Protein AF-A0AAW5ZJ30-F1 (afdb_monomer_lite)

Foldseek 3Di:
DDDDDQKDKDKFWDDPDQQWIKMWIWIAGNVVRHTLDPTDIFADPVRTGRDSVVNRVRNVVVVVVCVVVCVSDDPPDDD

Secondary structure (DSSP, 8-state):
-EEETTEEEEEEEEEEETTEEEEEEEEEETTT--EEEEEEEE--TTSSBSSHHHHHHHHHHHHHHHHHTTTTT------

Structure (mmCIF, N/CA/C/O backbone):
data_AF-A0AAW5ZJ30-F1
#
_entry.id   AF-A0AAW5ZJ30-F1
#
loop_
_atom_site.group_PDB
_atom_site.id
_atom_site.type_symbol
_atom_site.label_atom_id
_atom_site.label_alt_id
_atom_site.label_comp_id
_atom_site.label_asym_id
_atom_site.label_entity_id
_atom_site.label_seq_id
_atom_site.pdbx_PDB_ins_code
_atom_site.Cartn_x
_atom_site.Cartn_y
_atom_site.Cartn_z
_atom_site.occupancy
_atom_site.B_iso_or_equiv
_atom_site.auth_seq_id
_atom_site.auth_comp_id
_atom_site.auth_asym_id
_atom_site.auth_atom_id
_atom_site.pdbx_PDB_model_num
ATOM 1 N N . MET A 1 1 ? -5.450 9.843 -1.399 1.00 67.50 1 MET A N 1
ATOM 2 C CA . MET A 1 1 ? -6.050 9.736 -0.055 1.00 67.50 1 MET A CA 1
ATOM 3 C C . MET A 1 1 ? -7.436 9.161 -0.219 1.00 67.50 1 MET A C 1
ATOM 5 O O . MET A 1 1 ? -8.229 9.724 -0.966 1.00 67.50 1 MET A O 1
ATOM 9 N N . THR A 1 2 ? -7.678 8.020 0.409 1.00 77.50 2 THR A N 1
ATOM 10 C CA . THR A 1 2 ? -8.953 7.295 0.383 1.00 77.50 2 THR A CA 1
ATOM 11 C C . THR A 1 2 ? -9.392 7.024 1.819 1.00 77.50 2 THR A C 1
ATOM 13 O O . THR A 1 2 ? -8.560 6.952 2.724 1.00 77.50 2 THR A O 1
ATOM 16 N N . PHE A 1 3 ? -10.701 6.922 2.033 1.00 75.25 3 PHE A N 1
ATOM 17 C CA . PHE A 1 3 ? -11.294 6.654 3.341 1.00 75.25 3 PHE A CA 1
ATOM 18 C C . PHE A 1 3 ? -12.089 5.356 3.259 1.00 75.25 3 PHE A C 1
ATOM 20 O O . PHE A 1 3 ? -12.781 5.130 2.265 1.00 75.25 3 PHE A O 1
ATOM 27 N N . HIS A 1 4 ? -11.973 4.518 4.281 1.00 72.62 4 HIS A N 1
ATOM 28 C CA . HIS A 1 4 ? -12.720 3.274 4.409 1.00 72.62 4 HIS A CA 1
ATOM 29 C C . HIS A 1 4 ? -13.156 3.137 5.865 1.00 72.62 4 HIS A C 1
ATOM 31 O O . HIS A 1 4 ? -12.298 3.056 6.740 1.00 72.62 4 HIS A O 1
ATOM 37 N N . ASP A 1 5 ? -14.461 3.186 6.127 1.00 81.19 5 ASP A N 1
ATOM 38 C CA . ASP A 1 5 ? -15.011 3.285 7.485 1.00 81.19 5 ASP A CA 1
ATOM 39 C C . ASP A 1 5 ? -14.322 4.399 8.304 1.00 81.19 5 ASP A C 1
ATOM 41 O O . ASP A 1 5 ? -14.237 5.545 7.859 1.00 81.19 5 ASP A O 1
ATOM 45 N N . ASP A 1 6 ? -13.796 4.064 9.484 1.00 84.06 6 ASP A N 1
ATOM 46 C CA . ASP A 1 6 ? -13.016 4.954 10.350 1.00 84.06 6 ASP A CA 1
ATOM 47 C C . ASP A 1 6 ? -11.506 4.944 10.021 1.00 84.06 6 ASP A C 1
ATOM 49 O O . ASP A 1 6 ? -10.682 5.413 10.804 1.00 84.06 6 ASP A O 1
ATOM 53 N N . CYS A 1 7 ? -11.101 4.406 8.869 1.00 86.19 7 CYS A N 1
ATOM 54 C CA . CYS A 1 7 ? -9.709 4.348 8.429 1.00 86.19 7 CYS A CA 1
ATOM 55 C C . CYS A 1 7 ? -9.426 5.358 7.310 1.00 86.19 7 CYS A C 1
ATOM 57 O O . CYS A 1 7 ? -10.136 5.464 6.309 1.00 86.19 7 CYS A O 1
ATOM 59 N N . LYS A 1 8 ? -8.315 6.076 7.454 1.00 89.44 8 LYS A N 1
ATOM 60 C CA . LYS A 1 8 ? -7.701 6.925 6.438 1.00 89.44 8 LYS A CA 1
ATOM 61 C C . LYS A 1 8 ? -6.510 6.183 5.843 1.00 89.44 8 LYS A C 1
ATOM 63 O O . LYS A 1 8 ? -5.608 5.770 6.570 1.00 89.44 8 LYS A O 1
ATOM 68 N N . ILE A 1 9 ? -6.497 6.077 4.519 1.00 91.12 9 ILE A N 1
ATOM 69 C CA . ILE A 1 9 ? -5.426 5.451 3.748 1.00 91.12 9 ILE A CA 1
ATOM 70 C C . ILE A 1 9 ? -4.682 6.538 2.977 1.00 91.12 9 ILE A C 1
ATOM 72 O O . ILE A 1 9 ? -5.247 7.279 2.156 1.00 91.12 9 ILE A O 1
ATOM 76 N N . GLU A 1 10 ? -3.384 6.615 3.229 1.00 92.19 10 GLU A N 1
ATOM 77 C CA . GLU A 1 10 ? -2.458 7.474 2.507 1.00 92.19 10 GLU A CA 1
ATOM 78 C C . GLU A 1 10 ? -1.527 6.596 1.692 1.00 92.19 10 GLU A C 1
ATOM 80 O O . GLU A 1 10 ? -0.861 5.718 2.229 1.00 92.19 10 GLU A O 1
ATOM 85 N N . VAL A 1 11 ? -1.509 6.834 0.383 1.00 93.44 11 VAL A N 1
ATOM 86 C CA . VAL A 1 11 ? -0.581 6.190 -0.540 1.00 93.44 11 VAL A CA 1
ATOM 87 C C . VAL A 1 11 ? 0.298 7.258 -1.158 1.00 93.44 11 VAL A C 1
ATOM 89 O O . VAL A 1 11 ? -0.187 8.324 -1.551 1.00 93.44 11 VAL A O 1
ATOM 92 N N . ALA A 1 12 ? 1.584 6.965 -1.240 1.00 93.69 12 ALA A N 1
ATOM 93 C CA . ALA A 1 12 ? 2.567 7.805 -1.892 1.00 93.69 12 ALA A CA 1
ATOM 94 C C . ALA A 1 12 ? 3.405 6.940 -2.822 1.00 93.69 12 ALA A C 1
ATOM 96 O O . ALA A 1 12 ? 3.746 5.814 -2.477 1.00 93.69 12 ALA A O 1
ATOM 97 N N . ALA A 1 13 ? 3.753 7.473 -3.988 1.00 93.88 13 ALA A N 1
ATOM 98 C CA . ALA A 1 13 ? 4.764 6.886 -4.848 1.00 93.88 13 ALA A CA 1
ATOM 99 C C . ALA A 1 13 ? 5.940 7.847 -4.956 1.00 93.88 13 ALA A C 1
ATOM 101 O O . ALA A 1 13 ? 5.751 9.062 -5.033 1.00 93.88 13 ALA A O 1
ATOM 102 N N . TYR A 1 14 ? 7.145 7.295 -4.962 1.00 93.25 14 TYR A N 1
ATOM 103 C CA . TYR A 1 14 ? 8.376 8.057 -5.082 1.00 93.25 14 TYR A CA 1
ATOM 104 C C . TYR A 1 14 ? 9.312 7.399 -6.092 1.00 93.25 14 TYR A C 1
ATOM 106 O O . TYR A 1 14 ? 9.425 6.172 -6.170 1.00 93.25 14 TYR A O 1
ATOM 114 N N . GLU A 1 15 ? 9.948 8.246 -6.896 1.00 94.69 15 GLU A N 1
ATOM 115 C CA . GLU A 1 15 ? 10.885 7.837 -7.934 1.00 94.69 15 GLU A CA 1
ATOM 116 C C . GLU A 1 15 ? 12.229 7.468 -7.295 1.00 94.69 15 GLU A C 1
ATOM 118 O O . GLU A 1 15 ? 12.796 8.237 -6.519 1.00 94.69 15 GLU A O 1
ATOM 123 N N . ILE A 1 16 ? 12.738 6.280 -7.617 1.00 92.31 16 ILE A N 1
ATOM 124 C CA . ILE A 1 16 ? 14.105 5.845 -7.291 1.00 92.31 16 ILE A CA 1
ATOM 125 C C . ILE A 1 16 ? 15.022 6.092 -8.490 1.00 92.31 16 ILE A C 1
ATOM 127 O O . ILE A 1 16 ? 16.175 6.488 -8.335 1.00 92.31 16 ILE A O 1
ATOM 131 N N . SER A 1 17 ? 14.502 5.824 -9.688 1.00 92.62 17 SER A N 1
ATOM 132 C CA . SER A 1 17 ? 15.138 6.070 -10.980 1.00 92.62 17 SER A CA 1
ATOM 133 C C . SER A 1 17 ? 14.049 6.189 -12.061 1.00 92.62 17 SER A C 1
ATOM 135 O O . SER A 1 17 ? 12.908 5.825 -11.770 1.00 92.62 17 SER A O 1
ATOM 137 N N . PRO A 1 18 ? 14.363 6.632 -13.294 1.00 88.94 18 PRO A N 1
ATOM 138 C CA . PRO A 1 18 ? 13.360 6.933 -14.327 1.00 88.94 18 PRO A CA 1
ATOM 139 C C . PRO A 1 18 ? 12.332 5.816 -14.578 1.00 88.94 18 PRO A C 1
ATOM 141 O O . PRO A 1 18 ? 11.158 6.090 -14.816 1.00 88.94 18 PRO A O 1
ATOM 144 N N . ASP A 1 19 ? 12.761 4.559 -14.445 1.00 90.00 19 ASP A N 1
ATOM 145 C CA . ASP A 1 19 ? 11.942 3.363 -14.668 1.00 90.00 19 ASP A CA 1
ATOM 146 C C . ASP A 1 19 ? 11.739 2.540 -13.384 1.00 90.00 19 ASP A C 1
ATOM 148 O O . ASP A 1 19 ? 11.400 1.359 -13.441 1.00 90.00 19 ASP A O 1
ATOM 152 N N . ALA A 1 20 ? 11.994 3.127 -12.210 1.00 92.94 20 ALA A N 1
ATOM 153 C CA . ALA A 1 20 ? 11.878 2.430 -10.935 1.00 92.94 20 ALA A CA 1
ATOM 154 C C . ALA A 1 20 ? 11.244 3.320 -9.868 1.00 92.94 20 ALA A C 1
ATOM 156 O O . ALA A 1 20 ? 11.839 4.279 -9.376 1.00 92.94 20 ALA A O 1
ATOM 157 N N . TRP A 1 21 ? 10.044 2.936 -9.468 1.00 95.06 21 TRP A N 1
ATOM 158 C CA . TRP A 1 21 ? 9.213 3.605 -8.486 1.00 95.06 21 TRP A CA 1
ATOM 159 C C . TRP A 1 21 ? 8.992 2.691 -7.294 1.00 95.06 21 TRP A C 1
ATOM 161 O O . TRP A 1 21 ? 8.926 1.467 -7.419 1.00 95.06 21 TRP A O 1
ATOM 171 N N . ARG A 1 22 ? 8.841 3.285 -6.120 1.00 94.00 22 ARG A N 1
ATOM 172 C CA . ARG A 1 22 ? 8.336 2.593 -4.937 1.00 94.00 22 ARG A CA 1
ATOM 173 C C . ARG A 1 22 ? 7.056 3.247 -4.491 1.00 94.00 22 ARG A C 1
ATOM 175 O O . ARG A 1 22 ? 6.839 4.426 -4.762 1.00 94.00 22 ARG A O 1
ATOM 182 N N . ALA A 1 23 ? 6.239 2.474 -3.795 1.00 95.06 23 ALA A N 1
ATOM 183 C CA . ALA A 1 23 ? 5.100 3.025 -3.107 1.00 95.06 23 ALA A CA 1
ATOM 184 C C . ALA A 1 23 ? 5.158 2.733 -1.621 1.00 95.06 23 ALA A C 1
ATOM 186 O O . ALA A 1 23 ? 5.712 1.732 -1.169 1.00 95.06 23 ALA A O 1
ATOM 187 N N . GLU A 1 24 ? 4.582 3.651 -0.872 1.00 94.50 24 GLU A N 1
ATOM 188 C CA . GLU A 1 24 ? 4.381 3.547 0.552 1.00 94.50 24 GLU A CA 1
ATOM 189 C C . GLU A 1 24 ? 2.897 3.689 0.843 1.00 94.50 24 GLU A C 1
ATOM 191 O O . GLU A 1 24 ? 2.182 4.451 0.184 1.00 94.50 24 GLU A O 1
ATOM 196 N N . VAL A 1 25 ? 2.451 2.939 1.839 1.00 93.44 25 VAL A N 1
ATOM 197 C CA . VAL A 1 25 ? 1.113 3.036 2.393 1.00 93.44 25 VAL A CA 1
ATOM 198 C C . VAL A 1 25 ? 1.203 3.317 3.886 1.00 93.44 25 VAL A C 1
ATOM 200 O O . VAL A 1 25 ? 1.993 2.706 4.608 1.00 93.44 25 VAL A O 1
ATOM 203 N N . VAL A 1 26 ? 0.354 4.225 4.348 1.00 92.19 26 VAL A N 1
ATOM 204 C CA . VAL A 1 26 ? 0.097 4.481 5.763 1.00 92.19 26 VAL A CA 1
ATOM 205 C C . VAL A 1 26 ? -1.396 4.321 5.991 1.00 92.19 26 VAL A C 1
ATOM 207 O O . VAL A 1 26 ? -2.206 4.838 5.215 1.00 92.19 26 VAL A O 1
ATOM 210 N N . ILE A 1 27 ? -1.762 3.601 7.050 1.00 90.00 27 ILE A N 1
ATOM 211 C CA . ILE A 1 27 ? -3.160 3.441 7.443 1.00 90.00 27 ILE A CA 1
ATOM 212 C C . ILE A 1 27 ? -3.316 3.949 8.866 1.00 90.00 27 ILE A C 1
ATOM 214 O O . ILE A 1 27 ? -2.660 3.463 9.789 1.00 90.00 27 ILE A O 1
ATOM 218 N N . SER A 1 28 ? -4.203 4.920 9.035 1.00 89.31 28 SER A N 1
ATOM 219 C CA . SER A 1 28 ? -4.455 5.577 10.313 1.00 89.31 28 SER A CA 1
ATOM 220 C C . SER A 1 28 ? -5.944 5.601 10.606 1.00 89.31 28 SER A C 1
ATOM 222 O O . SER A 1 28 ? -6.765 5.704 9.699 1.00 89.31 28 SER A O 1
ATOM 224 N N . ARG A 1 29 ? -6.305 5.545 11.880 1.00 88.88 29 ARG A N 1
ATOM 225 C CA . ARG A 1 29 ? -7.676 5.706 12.342 1.00 88.88 29 ARG A CA 1
ATOM 226 C C . ARG A 1 29 ? -8.046 7.188 12.345 1.00 88.88 29 ARG A C 1
ATOM 228 O O . ARG A 1 29 ? -7.289 8.010 12.857 1.00 88.88 29 ARG A O 1
ATOM 235 N N . ILE A 1 30 ? -9.192 7.541 11.774 1.00 86.00 30 ILE A N 1
ATOM 236 C CA . ILE A 1 30 ? -9.658 8.928 11.647 1.00 86.00 30 ILE A CA 1
ATOM 237 C C . ILE A 1 30 ? -10.092 9.455 13.012 1.00 86.00 30 ILE A C 1
ATOM 239 O O . ILE A 1 30 ? -9.649 10.530 13.411 1.00 86.00 30 ILE A O 1
ATOM 243 N N . SER A 1 31 ? -10.913 8.691 13.739 1.00 85.00 31 SER A N 1
ATOM 244 C CA . SER A 1 31 ? -11.473 9.098 15.033 1.00 85.00 31 SER A CA 1
ATOM 245 C C . SER A 1 31 ? -10.421 9.442 16.090 1.00 85.00 31 SER A C 1
ATOM 247 O O . SER A 1 31 ? -10.601 10.387 16.856 1.00 85.00 31 SER A O 1
ATOM 249 N N . THR A 1 32 ? -9.316 8.696 16.132 1.00 85.62 32 THR A N 1
ATOM 250 C CA . THR A 1 32 ? -8.264 8.857 17.148 1.00 85.62 32 THR A CA 1
ATOM 251 C C . THR A 1 32 ? -6.972 9.456 16.602 1.00 85.62 32 THR A C 1
ATOM 253 O O . THR A 1 32 ? -6.100 9.832 17.383 1.00 85.62 32 THR A O 1
ATOM 256 N N . GLY A 1 33 ? -6.807 9.513 15.278 1.00 83.12 33 GLY A N 1
ATOM 257 C CA . GLY A 1 33 ? -5.535 9.846 14.635 1.00 83.12 33 GLY A CA 1
ATOM 258 C C . GLY A 1 33 ? -4.446 8.782 14.823 1.00 83.12 33 GLY A C 1
ATOM 259 O O . GLY A 1 33 ? -3.297 9.027 14.460 1.00 83.12 33 GLY A O 1
ATOM 260 N N . ALA A 1 34 ? -4.768 7.621 15.405 1.00 85.56 34 ALA A N 1
ATOM 261 C CA . ALA A 1 34 ? -3.788 6.580 15.688 1.00 85.56 34 ALA A CA 1
ATOM 262 C C . ALA A 1 34 ? -3.319 5.895 14.400 1.00 85.56 34 ALA A C 1
ATOM 264 O O . ALA A 1 34 ? -4.134 5.475 13.583 1.00 85.56 34 ALA A O 1
ATOM 265 N N . THR A 1 35 ? -2.010 5.725 14.239 1.00 85.62 35 THR A N 1
ATOM 266 C CA . THR A 1 35 ? -1.443 4.925 13.149 1.00 85.62 35 THR A CA 1
ATOM 267 C C . THR A 1 35 ? -1.750 3.447 13.395 1.00 85.62 35 THR A C 1
ATOM 269 O O . THR A 1 35 ? -1.204 2.854 14.323 1.00 85.62 35 THR A O 1
ATOM 272 N N . LEU A 1 36 ? -2.632 2.861 12.580 1.00 84.75 36 LEU A N 1
ATOM 273 C CA . LEU A 1 36 ? -3.002 1.441 12.660 1.00 84.75 36 LEU A CA 1
ATOM 274 C C . LEU A 1 36 ? -1.931 0.564 12.019 1.00 84.75 36 LEU A C 1
ATOM 276 O O . LEU A 1 36 ? -1.601 -0.499 12.535 1.00 84.75 36 LEU A O 1
ATOM 280 N N . GLN A 1 37 ? -1.358 1.043 10.917 1.00 84.50 37 GLN A N 1
ATOM 281 C CA . GLN A 1 37 ? -0.232 0.408 10.260 1.00 84.50 37 GLN A CA 1
ATOM 282 C C . GLN A 1 37 ? 0.865 1.446 10.032 1.00 84.50 37 GLN A C 1
ATOM 284 O O . GLN A 1 37 ? 0.590 2.494 9.433 1.00 84.50 37 GLN A O 1
ATOM 289 N N . PRO A 1 38 ? 2.100 1.180 10.498 1.00 86.62 38 PRO A N 1
ATOM 290 C CA . PRO A 1 38 ? 3.215 2.073 10.240 1.00 86.62 38 PRO A CA 1
ATOM 291 C C . PRO A 1 38 ? 3.464 2.199 8.730 1.00 86.62 38 PRO A C 1
ATOM 293 O O . PRO A 1 38 ? 3.027 1.338 7.956 1.00 86.62 38 PRO A O 1
ATOM 296 N N . PRO A 1 39 ? 4.193 3.243 8.305 1.00 89.00 39 PRO A N 1
ATOM 297 C CA . PRO A 1 39 ? 4.604 3.396 6.918 1.00 89.00 39 PRO A CA 1
ATOM 298 C C . PRO A 1 39 ? 5.215 2.104 6.381 1.00 89.00 39 PRO A C 1
ATOM 300 O O . PRO A 1 39 ? 6.222 1.612 6.892 1.00 89.00 39 PRO A O 1
ATOM 303 N N . THR A 1 40 ? 4.547 1.520 5.391 1.00 91.31 40 THR A N 1
ATOM 304 C CA . THR A 1 40 ? 4.903 0.221 4.826 1.00 91.31 40 THR A CA 1
ATOM 305 C C . THR A 1 40 ? 5.236 0.406 3.362 1.00 91.31 40 THR A C 1
ATOM 307 O O . THR A 1 40 ? 4.425 0.905 2.584 1.00 91.31 40 THR A O 1
ATOM 310 N N . THR A 1 41 ? 6.442 -0.001 2.976 1.00 93.31 41 THR A N 1
ATOM 311 C CA . THR A 1 41 ? 6.847 0.014 1.574 1.00 93.31 41 THR A CA 1
ATOM 312 C C . THR A 1 41 ? 6.239 -1.188 0.863 1.00 93.31 41 THR A C 1
ATOM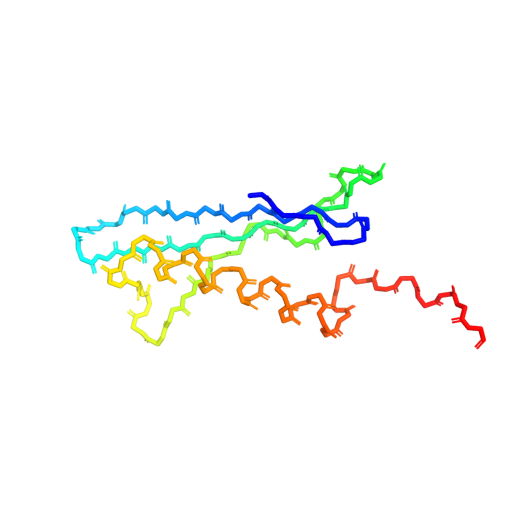 314 O O . THR A 1 41 ? 6.487 -2.331 1.244 1.00 93.31 41 THR A O 1
ATOM 317 N N . VAL A 1 42 ? 5.466 -0.924 -0.184 1.00 90.19 42 VAL A N 1
ATOM 318 C CA . VAL A 1 42 ? 4.859 -1.948 -1.031 1.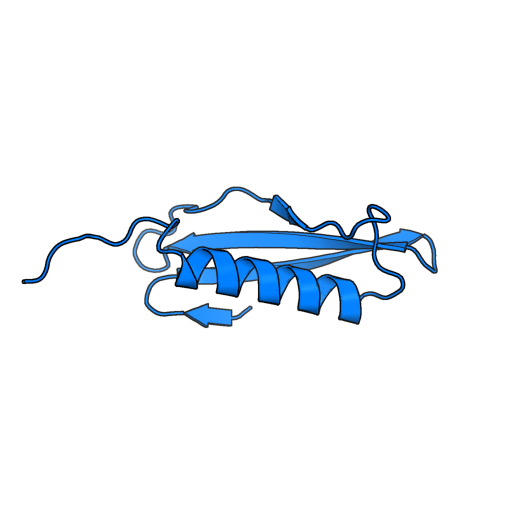00 90.19 42 VAL A CA 1
ATOM 319 C C . VAL A 1 42 ? 5.801 -2.194 -2.202 1.00 90.19 42 VAL A C 1
ATOM 321 O O . VAL A 1 42 ? 6.276 -1.252 -2.839 1.00 90.19 42 VAL A O 1
ATOM 324 N N . LEU A 1 43 ? 6.145 -3.462 -2.418 1.00 87.88 43 LEU A N 1
ATOM 325 C CA . LEU A 1 43 ? 7.150 -3.900 -3.379 1.00 87.88 43 LEU A CA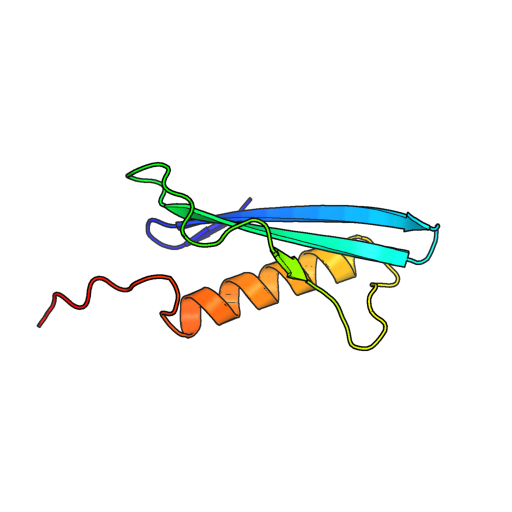 1
ATOM 326 C C . LEU A 1 43 ? 6.564 -5.010 -4.251 1.00 87.88 43 LEU A C 1
ATOM 328 O O . LEU A 1 43 ? 5.894 -5.907 -3.742 1.00 87.88 43 LEU A O 1
ATOM 332 N N . ASP A 1 44 ? 6.853 -4.967 -5.551 1.00 83.88 44 ASP A N 1
ATOM 333 C CA . ASP A 1 44 ? 6.616 -6.103 -6.444 1.00 83.88 44 ASP A CA 1
ATOM 334 C C . ASP A 1 44 ? 7.748 -7.145 -6.321 1.00 83.88 44 ASP A C 1
ATOM 336 O O . ASP A 1 44 ? 8.741 -6.930 -5.621 1.00 83.88 44 ASP A O 1
ATOM 340 N N . SER A 1 45 ? 7.645 -8.257 -7.050 1.00 78.69 45 SER A N 1
ATOM 341 C CA . SER A 1 45 ? 8.669 -9.306 -7.147 1.00 78.69 45 SER A CA 1
ATOM 342 C C . SER A 1 45 ? 10.048 -8.763 -7.550 1.00 78.69 45 SER A C 1
ATOM 344 O O . SER A 1 45 ? 11.073 -9.286 -7.118 1.00 78.69 45 SER A O 1
ATOM 346 N N . ALA A 1 46 ? 10.084 -7.695 -8.355 1.00 79.56 46 ALA A N 1
ATOM 347 C CA . ALA A 1 46 ? 11.311 -7.000 -8.757 1.00 79.56 46 ALA A CA 1
ATOM 348 C C . ALA A 1 46 ? 11.805 -5.949 -7.737 1.00 79.56 46 ALA A C 1
ATOM 350 O O . ALA A 1 46 ? 12.825 -5.297 -7.959 1.00 79.56 46 ALA A O 1
ATOM 351 N N . GLY A 1 47 ? 11.082 -5.729 -6.636 1.00 85.12 47 GLY A N 1
ATOM 352 C CA . GLY A 1 47 ? 11.412 -4.737 -5.611 1.00 85.12 47 GLY A CA 1
ATOM 353 C C . GLY A 1 47 ? 11.140 -3.275 -5.999 1.00 85.12 47 GLY A C 1
ATOM 354 O O . GLY A 1 47 ? 11.440 -2.379 -5.211 1.00 85.12 47 GLY A O 1
ATOM 355 N N . THR A 1 48 ? 10.605 -3.006 -7.194 1.00 91.75 48 THR A N 1
ATOM 356 C CA . THR A 1 48 ? 10.182 -1.675 -7.677 1.00 91.75 48 THR A CA 1
ATOM 357 C C . THR A 1 48 ? 9.089 -1.814 -8.743 1.00 91.75 48 THR A C 1
ATOM 359 O O . THR A 1 48 ? 8.851 -2.910 -9.249 1.00 91.75 48 THR A O 1
ATOM 362 N N . TYR A 1 49 ? 8.440 -0.704 -9.090 1.00 91.81 49 TYR A N 1
ATOM 363 C CA . TYR A 1 49 ? 7.435 -0.599 -10.146 1.00 91.81 49 TYR A CA 1
ATOM 364 C C . TYR A 1 49 ? 7.967 0.220 -11.326 1.00 91.81 49 TYR A C 1
ATOM 366 O O . TYR A 1 49 ? 8.651 1.216 -11.104 1.00 91.81 49 TYR A O 1
ATOM 374 N N . PRO A 1 50 ? 7.596 -0.108 -12.573 1.00 92.25 50 PRO A N 1
ATOM 375 C CA . PRO A 1 50 ? 8.065 0.625 -13.749 1.00 92.25 50 PRO A CA 1
ATOM 376 C C . PRO A 1 50 ? 7.450 2.025 -13.885 1.00 92.25 50 PRO A C 1
ATOM 378 O O . PRO A 1 50 ? 7.941 2.847 -14.648 1.00 92.25 50 PRO A O 1
ATOM 381 N N . THR A 1 51 ? 6.351 2.309 -13.177 1.00 93.62 51 THR A N 1
ATOM 382 C CA . THR A 1 51 ? 5.649 3.596 -13.251 1.00 93.62 51 THR A CA 1
ATOM 383 C C . THR A 1 51 ? 5.122 4.024 -11.886 1.00 93.62 51 THR A C 1
ATOM 385 O O . THR A 1 51 ? 4.762 3.183 -11.057 1.00 93.62 51 THR A O 1
ATOM 388 N N . ALA A 1 52 ? 4.988 5.339 -11.688 1.00 93.31 52 ALA A N 1
ATOM 389 C CA . ALA A 1 52 ? 4.348 5.915 -10.506 1.00 93.31 52 ALA A CA 1
ATOM 390 C C . ALA A 1 52 ? 2.915 5.395 -10.310 1.00 93.31 52 ALA A C 1
ATOM 392 O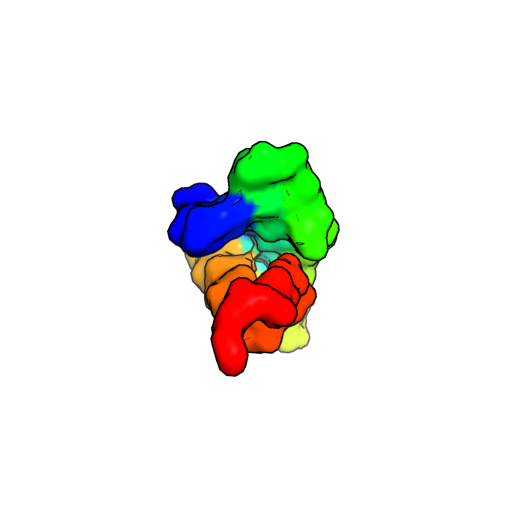 O . ALA A 1 52 ? 2.524 5.048 -9.200 1.00 93.31 52 ALA A O 1
ATOM 393 N N . G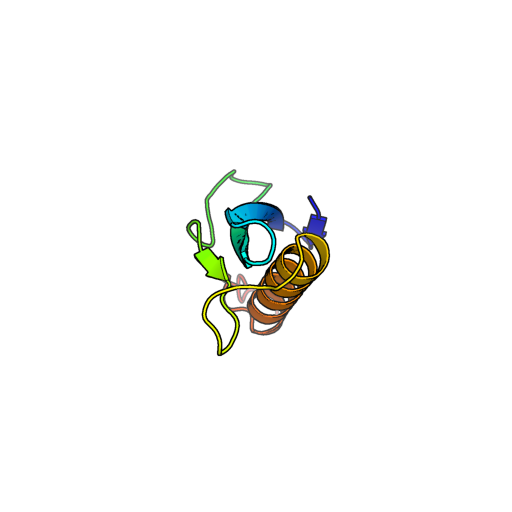LY A 1 53 ? 2.143 5.304 -11.400 1.00 93.88 53 GLY A N 1
ATOM 394 C CA . GLY A 1 53 ? 0.767 4.807 -11.369 1.00 93.88 53 GLY A CA 1
ATOM 395 C C . GLY A 1 53 ? 0.685 3.352 -10.908 1.00 93.88 53 GLY A C 1
ATOM 396 O O . GLY A 1 53 ? -0.102 3.043 -10.022 1.00 93.88 53 GLY A O 1
ATOM 397 N N . GLY A 1 54 ? 1.550 2.478 -11.433 1.00 92.81 54 GLY A N 1
ATOM 398 C CA . GLY A 1 54 ? 1.615 1.081 -10.996 1.00 92.81 54 GLY A CA 1
ATOM 399 C C . GLY A 1 54 ? 1.990 0.940 -9.519 1.00 92.81 54 GLY A C 1
ATOM 400 O O . GLY A 1 54 ? 1.402 0.125 -8.814 1.00 92.81 54 GLY A O 1
ATOM 401 N N . ALA A 1 55 ? 2.907 1.781 -9.036 1.00 94.12 55 ALA A N 1
ATOM 402 C CA . ALA A 1 55 ? 3.278 1.815 -7.626 1.00 94.12 55 ALA A CA 1
ATOM 403 C C . ALA A 1 55 ? 2.088 2.226 -6.737 1.00 94.12 55 ALA A C 1
ATOM 405 O O . ALA A 1 55 ? 1.793 1.557 -5.746 1.00 94.12 55 ALA A O 1
ATOM 406 N N . LEU A 1 56 ? 1.370 3.293 -7.106 1.00 93.94 56 LEU A N 1
ATOM 407 C CA . LEU A 1 56 ? 0.197 3.767 -6.363 1.00 93.94 56 LEU A CA 1
ATOM 408 C C . LEU A 1 56 ? -0.929 2.729 -6.326 1.00 93.94 56 LEU A C 1
ATOM 410 O O . LEU A 1 56 ? -1.498 2.493 -5.260 1.00 93.94 56 LEU A O 1
ATOM 414 N N . GLU A 1 57 ? -1.226 2.096 -7.460 1.00 93.38 57 GLU A N 1
ATOM 415 C CA . GLU A 1 57 ? -2.254 1.054 -7.539 1.00 93.38 57 GLU A CA 1
ATOM 416 C C . GLU A 1 57 ? -1.881 -0.158 -6.683 1.00 93.38 57 GLU A C 1
ATOM 418 O O . GLU A 1 57 ? -2.731 -0.691 -5.973 1.00 93.38 57 GLU A O 1
ATOM 423 N N . ALA A 1 58 ? -0.605 -0.551 -6.660 1.00 92.50 58 ALA A N 1
ATOM 424 C CA . ALA A 1 58 ? -0.145 -1.631 -5.796 1.00 92.50 58 ALA A CA 1
ATOM 425 C C . ALA A 1 58 ? -0.263 -1.278 -4.306 1.00 92.50 58 ALA A C 1
ATOM 427 O O . ALA A 1 58 ? -0.736 -2.098 -3.519 1.00 92.50 58 ALA A O 1
ATOM 428 N N . ALA A 1 59 ? 0.104 -0.055 -3.907 1.00 92.75 59 ALA A N 1
ATOM 429 C CA . ALA A 1 59 ? -0.073 0.390 -2.525 1.00 92.75 59 ALA A CA 1
ATOM 430 C C . ALA A 1 59 ? -1.545 0.459 -2.113 1.00 92.75 59 ALA A C 1
ATOM 432 O 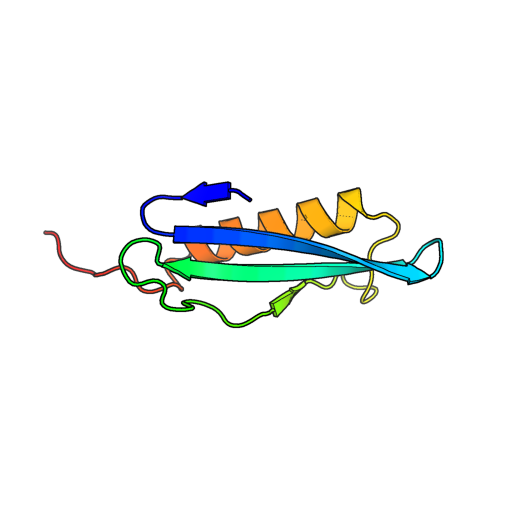O . ALA A 1 59 ? -1.892 0.106 -0.984 1.00 92.75 59 ALA A O 1
ATOM 433 N N . ARG A 1 60 ? -2.423 0.855 -3.037 1.00 90.44 60 ARG A N 1
ATOM 434 C CA . ARG A 1 60 ? -3.865 0.835 -2.815 1.00 90.44 60 ARG A CA 1
ATOM 435 C C . ARG A 1 60 ? -4.393 -0.591 -2.662 1.00 90.44 60 ARG A C 1
ATOM 437 O O . ARG A 1 60 ? -5.099 -0.855 -1.695 1.00 90.44 60 ARG A O 1
ATOM 444 N N . ALA A 1 61 ? -4.024 -1.499 -3.563 1.00 91.31 61 ALA A N 1
ATOM 445 C CA . ALA A 1 61 ? -4.437 -2.900 -3.505 1.00 91.31 61 ALA A CA 1
ATOM 446 C C . ALA A 1 61 ? -3.951 -3.581 -2.216 1.00 91.31 61 ALA A C 1
ATOM 448 O O . ALA A 1 61 ? -4.694 -4.333 -1.591 1.00 91.31 61 ALA A O 1
ATOM 449 N N . TYR A 1 62 ? -2.730 -3.267 -1.774 1.00 90.69 62 TYR A N 1
ATOM 450 C CA . TYR A 1 62 ? -2.215 -3.720 -0.486 1.00 90.69 62 TYR A CA 1
ATOM 451 C C . TYR A 1 62 ? -3.067 -3.195 0.680 1.00 90.69 62 TYR A C 1
ATOM 453 O O . TYR A 1 62 ? -3.445 -3.967 1.556 1.00 90.69 62 TYR A O 1
ATOM 461 N N . ALA A 1 63 ? -3.413 -1.902 0.687 1.00 89.38 63 ALA A N 1
ATOM 462 C CA . ALA A 1 63 ? -4.266 -1.329 1.729 1.00 89.38 63 ALA A CA 1
ATOM 463 C C . ALA A 1 63 ? -5.648 -1.997 1.779 1.00 89.38 63 ALA A C 1
ATOM 465 O O . ALA A 1 63 ? -6.131 -2.341 2.855 1.00 89.38 63 ALA A O 1
ATOM 466 N N . GLU A 1 64 ? -6.266 -2.204 0.613 1.00 87.75 64 GLU A N 1
ATOM 467 C CA . GLU A 1 64 ? -7.567 -2.866 0.483 1.00 87.75 64 GLU A CA 1
ATOM 468 C C . GLU A 1 64 ? -7.504 -4.324 0.971 1.00 87.75 64 GLU A C 1
ATOM 470 O O . GLU A 1 64 ? -8.407 -4.759 1.681 1.00 87.75 64 GLU A O 1
ATOM 475 N N . ALA A 1 65 ? -6.418 -5.052 0.686 1.00 88.94 65 ALA A N 1
ATOM 476 C CA . ALA A 1 65 ? -6.213 -6.410 1.191 1.00 88.94 65 ALA A CA 1
ATOM 477 C C . ALA A 1 65 ? -6.078 -6.455 2.723 1.00 88.94 65 ALA A C 1
ATOM 479 O O . ALA A 1 65 ? -6.701 -7.292 3.368 1.00 88.94 65 ALA A O 1
ATOM 480 N N . ILE A 1 66 ? -5.315 -5.529 3.311 1.00 85.88 66 ILE A N 1
ATOM 481 C CA . ILE A 1 66 ? -5.125 -5.428 4.766 1.00 85.88 66 ILE A CA 1
ATOM 482 C C . ILE A 1 66 ? -6.439 -5.085 5.489 1.00 85.88 66 ILE A C 1
ATOM 484 O O . ILE A 1 66 ? -6.708 -5.600 6.575 1.00 85.88 66 ILE A O 1
ATOM 488 N N . ILE A 1 67 ? -7.274 -4.238 4.884 1.00 82.94 67 ILE A N 1
ATOM 489 C CA . ILE A 1 67 ? -8.608 -3.918 5.406 1.00 82.94 67 ILE A CA 1
ATOM 490 C C . ILE A 1 67 ? -9.539 -5.129 5.293 1.00 82.94 67 ILE A C 1
ATOM 492 O O . ILE A 1 67 ? -10.210 -5.464 6.266 1.00 82.94 67 ILE A O 1
ATOM 496 N N . ALA A 1 68 ? -9.557 -5.805 4.140 1.00 82.44 68 ALA A N 1
ATOM 497 C CA . ALA A 1 68 ? -10.402 -6.976 3.908 1.00 82.44 68 ALA A CA 1
ATOM 498 C C . ALA A 1 68 ? -10.046 -8.168 4.814 1.00 82.44 68 ALA A C 1
ATOM 500 O O . ALA A 1 68 ? -10.934 -8.920 5.206 1.00 82.44 68 ALA A O 1
ATOM 501 N N . ASP A 1 69 ? -8.768 -8.323 5.172 1.00 81.06 69 ASP A N 1
ATOM 502 C CA . ASP A 1 69 ? -8.291 -9.332 6.128 1.00 81.06 69 ASP A CA 1
ATOM 503 C C . ASP A 1 69 ? -8.717 -9.025 7.579 1.00 81.06 69 ASP A C 1
ATOM 505 O O . ASP A 1 69 ? -8.636 -9.879 8.457 1.00 81.06 69 ASP A O 1
ATOM 509 N N . GLY A 1 70 ? -9.186 -7.802 7.860 1.00 72.38 70 GLY A N 1
ATOM 510 C CA . GLY A 1 70 ? -9.521 -7.364 9.218 1.00 72.38 70 GLY A CA 1
ATOM 511 C C . GLY A 1 70 ? -8.294 -7.159 10.117 1.00 72.38 70 GLY A C 1
ATOM 512 O O . GLY A 1 70 ? -8.440 -6.923 11.320 1.00 72.38 70 GLY A O 1
ATOM 513 N N . ALA A 1 71 ? -7.084 -7.195 9.545 1.00 69.56 71 ALA A N 1
ATOM 514 C CA . ALA A 1 71 ? -5.807 -7.102 10.254 1.00 69.56 71 ALA A CA 1
ATOM 515 C C . ALA A 1 71 ? -5.612 -5.782 11.023 1.00 69.56 71 ALA A C 1
ATOM 517 O O . ALA A 1 71 ? -4.798 -5.706 11.940 1.00 69.56 71 ALA A O 1
ATOM 518 N N . LEU A 1 72 ? -6.373 -4.739 10.682 1.00 66.12 72 LEU A N 1
ATOM 519 C CA . LEU A 1 72 ? -6.276 -3.403 11.287 1.00 66.12 72 LEU A CA 1
ATOM 520 C C . LEU A 1 72 ? -7.033 -3.259 12.613 1.00 66.12 72 LEU A C 1
ATOM 522 O O . LEU A 1 72 ? -7.238 -2.143 13.095 1.00 66.12 72 LEU A O 1
ATOM 526 N N . GLY A 1 73 ? -7.427 -4.384 13.211 1.00 53.03 73 GLY A N 1
ATOM 527 C CA . GLY A 1 73 ? -8.181 -4.404 14.450 1.00 53.03 73 GLY A CA 1
ATOM 528 C C . GLY A 1 73 ? -9.621 -4.008 14.181 1.00 53.03 73 GLY A C 1
ATOM 529 O O . GLY A 1 73 ? -10.034 -2.879 14.458 1.00 53.03 73 GLY A O 1
ATOM 530 N N . GLY A 1 74 ? -10.385 -4.971 13.665 1.00 48.00 74 GLY A N 1
ATOM 531 C CA . GLY A 1 74 ? -11.807 -4.996 13.945 1.00 48.00 74 GLY A CA 1
ATOM 532 C C . GLY A 1 74 ? -11.974 -5.020 15.458 1.00 48.00 74 GLY A C 1
ATOM 533 O O . GLY A 1 74 ? -11.508 -5.943 16.129 1.00 48.00 74 GLY A O 1
ATOM 534 N N . ASP A 1 75 ? -12.626 -3.996 15.990 1.00 50.12 75 ASP A N 1
ATOM 535 C CA . ASP A 1 75 ? -13.416 -4.179 17.192 1.00 50.12 75 ASP A CA 1
ATOM 536 C C . ASP A 1 75 ? -14.384 -5.321 16.853 1.00 50.12 75 ASP A C 1
ATOM 538 O O . ASP A 1 75 ? -15.353 -5.149 16.115 1.00 50.12 75 ASP A O 1
ATOM 542 N N . SER A 1 76 ? -14.036 -6.542 17.262 1.00 48.34 76 SER A N 1
ATOM 543 C CA . SER A 1 76 ? -15.003 -7.627 17.340 1.00 48.34 76 SER A CA 1
ATOM 544 C C . SER A 1 76 ? -15.910 -7.311 18.522 1.00 48.34 76 SER A C 1
ATOM 546 O O . SER A 1 76 ? -15.806 -7.935 19.571 1.00 48.34 76 SER A O 1
ATOM 548 N N . GLU A 1 77 ? -16.786 -6.326 18.351 1.00 55.62 77 GLU A N 1
ATOM 549 C CA . GLU A 1 77 ? -17.977 -6.171 19.171 1.00 55.62 77 GLU A CA 1
ATOM 550 C C . GLU A 1 77 ? -19.174 -5.863 18.262 1.00 55.62 77 GLU A C 1
ATOM 552 O O . GLU A 1 77 ? -19.406 -4.725 17.865 1.00 55.62 77 GLU A O 1
ATOM 557 N N . ALA A 1 78 ? -19.877 -6.938 17.881 1.00 40.78 78 ALA A N 1
ATOM 558 C CA . ALA A 1 78 ? -21.314 -7.063 17.577 1.00 40.78 78 ALA A CA 1
ATOM 559 C C . ALA A 1 78 ? -21.489 -8.278 16.635 1.00 40.78 78 ALA A C 1
ATOM 561 O O . ALA A 1 78 ? -20.947 -8.273 15.535 1.00 40.78 78 ALA A O 1
ATOM 562 N N . ALA A 1 79 ? -22.198 -9.362 16.958 1.00 37.09 79 ALA A N 1
ATOM 563 C CA . ALA A 1 79 ? -23.216 -9.629 17.972 1.00 37.09 79 ALA A CA 1
ATOM 564 C C . ALA A 1 79 ? -23.262 -11.134 18.306 1.00 37.09 79 ALA A C 1
ATOM 566 O O . ALA A 1 79 ? -22.786 -11.936 17.468 1.00 37.09 79 ALA A O 1
#

pLDDT: mean 84.16, std 13.24, range [37.09, 95.06]

Radius of gyration: 13.77 Å; chains: 1; bounding box: 38×20×34 Å

Organism: Ralstonia solanacearum (NCBI:txid305)

Sequence (79 aa):
MTFHDDCKIEVAAYEISPDAWRAEVVISRISTGATLQPPTTVLDSAGTYPTAGGALEAARAYAEAIIADGALGGDSEAA